Protein AF-A0AA43CX88-F1 (afdb_monomer)

Structure (mmCIF, N/CA/C/O backbone):
data_AF-A0AA43CX88-F1
#
_entry.id   AF-A0AA43CX88-F1
#
loop_
_atom_site.group_PDB
_atom_site.id
_atom_site.type_symbol
_atom_site.label_atom_id
_atom_site.label_alt_id
_atom_site.label_comp_id
_atom_site.label_asym_id
_atom_site.label_entity_id
_atom_site.label_seq_id
_atom_site.pdbx_PDB_ins_code
_atom_site.Cartn_x
_atom_site.Cartn_y
_atom_site.Cartn_z
_atom_site.occupancy
_atom_site.B_iso_or_equiv
_atom_site.auth_seq_id
_atom_site.auth_comp_id
_atom_site.auth_asym_id
_atom_site.auth_atom_id
_atom_site.pdbx_PDB_model_num
ATOM 1 N N . MET A 1 1 ? -35.035 7.401 55.778 1.00 50.69 1 MET A N 1
ATOM 2 C CA . MET A 1 1 ? -33.961 8.146 55.069 1.00 50.69 1 MET A CA 1
ATOM 3 C C . MET A 1 1 ? -32.693 7.326 54.768 1.00 50.69 1 MET A C 1
ATOM 5 O O . MET A 1 1 ? -31.851 7.832 54.039 1.00 50.69 1 MET A O 1
ATOM 9 N N . LYS A 1 2 ? -32.557 6.065 55.223 1.00 51.31 2 LYS A N 1
ATOM 10 C CA . LYS A 1 2 ? -31.382 5.202 54.951 1.00 51.31 2 LYS A CA 1
ATOM 11 C C . LYS A 1 2 ? -31.241 4.788 53.471 1.00 51.31 2 LYS A C 1
ATOM 13 O O . LYS A 1 2 ? -30.173 4.938 52.890 1.00 51.31 2 LYS A O 1
ATOM 18 N N . ASN A 1 3 ? -32.359 4.457 52.817 1.00 61.28 3 ASN A N 1
ATOM 19 C CA . ASN A 1 3 ? -32.383 4.016 51.412 1.00 61.28 3 ASN A CA 1
ATOM 20 C C . ASN A 1 3 ? -31.914 5.083 50.402 1.00 61.28 3 ASN A C 1
ATOM 22 O O . ASN A 1 3 ? -31.551 4.746 49.281 1.00 61.28 3 ASN A O 1
ATOM 26 N N . SER A 1 4 ? -31.923 6.375 50.762 1.00 77.12 4 SER A N 1
ATOM 27 C CA . SER A 1 4 ? -31.486 7.446 49.852 1.00 77.12 4 SER A CA 1
ATOM 28 C C . SER A 1 4 ? -29.967 7.518 49.719 1.00 77.12 4 SER A C 1
ATOM 30 O O . SER A 1 4 ? -29.486 7.905 48.659 1.00 77.12 4 SER A O 1
ATOM 32 N N . LEU A 1 5 ? -29.219 7.223 50.784 1.00 82.50 5 LEU A N 1
ATOM 33 C CA . LEU A 1 5 ? -27.757 7.301 50.772 1.00 82.50 5 LEU A CA 1
ATOM 34 C C . LEU A 1 5 ? -27.167 6.075 50.081 1.00 82.50 5 LEU A C 1
ATOM 36 O O . LEU A 1 5 ? -26.381 6.231 49.153 1.00 82.50 5 LEU A O 1
ATOM 40 N N .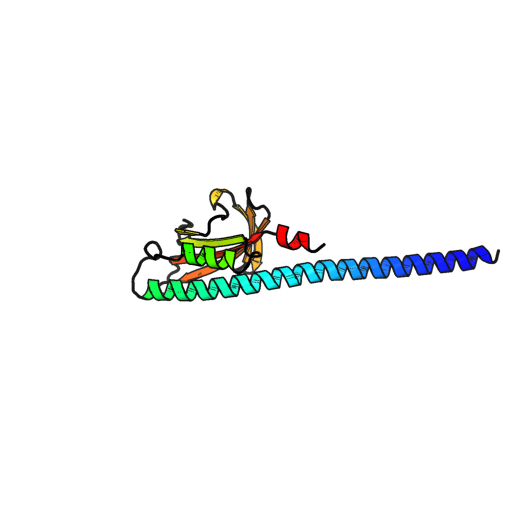 GLU A 1 6 ? -27.638 4.882 50.446 1.00 84.12 6 GLU A N 1
ATOM 41 C CA . GLU A 1 6 ? -27.240 3.620 49.809 1.00 84.12 6 GLU A CA 1
ATOM 42 C C . GLU A 1 6 ? -27.528 3.642 48.303 1.00 84.12 6 GLU A C 1
ATOM 44 O O . GLU A 1 6 ? -26.638 3.384 47.498 1.00 84.12 6 GLU A O 1
ATOM 49 N N . ARG A 1 7 ? -28.733 4.067 47.896 1.00 87.38 7 ARG A N 1
ATOM 50 C CA . ARG A 1 7 ? -29.087 4.190 46.474 1.00 87.38 7 ARG A CA 1
ATOM 51 C C . ARG A 1 7 ? -28.220 5.212 45.735 1.00 87.38 7 ARG A C 1
ATOM 53 O O . ARG A 1 7 ? -27.851 4.962 44.594 1.00 87.38 7 ARG A O 1
ATOM 60 N N . ARG A 1 8 ? -27.889 6.353 46.353 1.00 89.62 8 ARG A N 1
ATOM 61 C CA . ARG A 1 8 ? -27.007 7.359 45.734 1.00 89.62 8 ARG A CA 1
ATOM 62 C C . ARG A 1 8 ? -25.600 6.808 45.540 1.00 89.62 8 ARG A C 1
ATOM 64 O O . ARG A 1 8 ? -25.072 6.939 44.445 1.00 89.62 8 ARG A O 1
ATOM 71 N N . ILE A 1 9 ? -25.029 6.163 46.559 1.00 91.00 9 ILE A N 1
ATOM 72 C CA . ILE A 1 9 ? -23.696 5.552 46.475 1.00 91.00 9 ILE A CA 1
ATOM 73 C C . ILE A 1 9 ? -23.675 4.483 45.380 1.00 91.00 9 ILE A C 1
ATOM 75 O O . ILE A 1 9 ? -22.806 4.534 44.520 1.00 91.00 9 ILE A O 1
ATOM 79 N N . LEU A 1 10 ? -24.670 3.590 45.340 1.00 92.88 10 LEU A N 1
ATOM 80 C CA . LEU A 1 10 ? -24.775 2.565 44.296 1.00 92.88 10 LEU A CA 1
ATOM 81 C C . LEU A 1 10 ? -24.857 3.168 42.887 1.00 92.88 10 LEU A C 1
ATOM 83 O O . LEU A 1 10 ? -24.180 2.689 41.983 1.00 92.88 10 LEU A O 1
ATOM 87 N N . ILE A 1 11 ? -25.640 4.236 42.698 1.00 93.81 11 ILE A N 1
ATOM 88 C CA . ILE A 1 11 ? -25.732 4.937 41.408 1.00 93.81 11 ILE A CA 1
ATOM 89 C C .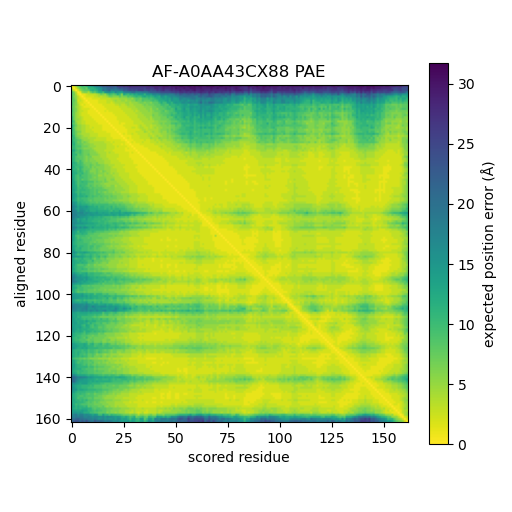 ILE A 1 11 ? -24.391 5.577 41.040 1.00 93.81 11 ILE A C 1
ATOM 91 O O . ILE A 1 11 ? -23.958 5.445 39.900 1.00 93.81 11 ILE A O 1
ATOM 95 N N . PHE A 1 12 ? -23.713 6.240 41.980 1.00 95.19 12 PHE A N 1
ATOM 96 C CA . PHE A 1 12 ? -22.403 6.836 41.717 1.00 95.19 12 PHE A CA 1
ATOM 97 C C . PHE A 1 12 ? -21.352 5.780 41.375 1.00 95.19 12 PHE A C 1
ATOM 99 O O . PHE A 1 12 ? -20.606 5.969 40.420 1.00 95.19 12 PHE A O 1
ATOM 106 N N . SER A 1 13 ? -21.325 4.655 42.092 1.00 95.38 13 SER A N 1
ATOM 107 C CA . SER A 1 13 ? -20.440 3.531 41.782 1.00 95.38 13 SER A CA 1
ATOM 108 C C . SER A 1 13 ? -20.740 2.938 40.407 1.00 95.38 13 SER A C 1
ATOM 110 O O . SER A 1 13 ? -19.812 2.709 39.639 1.00 95.38 13 SER A O 1
ATOM 112 N N . LEU A 1 14 ? -22.018 2.744 40.063 1.00 96.19 14 LEU A N 1
ATOM 113 C CA . LEU A 1 14 ? -22.427 2.250 38.748 1.00 96.19 14 LEU A CA 1
ATOM 114 C C . LEU A 1 14 ? -22.021 3.216 37.631 1.00 96.19 14 LEU A C 1
ATOM 116 O O . LEU A 1 14 ? -21.475 2.780 36.621 1.00 96.19 14 LEU A O 1
ATOM 120 N N . LEU A 1 15 ? -22.259 4.517 37.809 1.00 96.62 15 LEU A N 1
ATOM 121 C CA . LEU A 1 15 ? -21.883 5.543 36.836 1.00 96.62 15 LEU A CA 1
ATOM 122 C C . LEU A 1 15 ? -20.369 5.612 36.660 1.00 96.62 15 LEU A C 1
ATOM 124 O O . LEU A 1 15 ? -19.900 5.636 35.527 1.00 96.62 15 LEU A O 1
ATOM 128 N N . ALA A 1 16 ? -19.611 5.595 37.758 1.00 96.19 16 ALA A N 1
ATOM 129 C CA . ALA A 1 16 ? -18.156 5.593 37.708 1.00 96.19 16 ALA A CA 1
ATOM 130 C C . ALA A 1 16 ? -17.634 4.351 36.975 1.00 96.19 16 ALA A C 1
ATOM 132 O O . ALA A 1 16 ? -16.853 4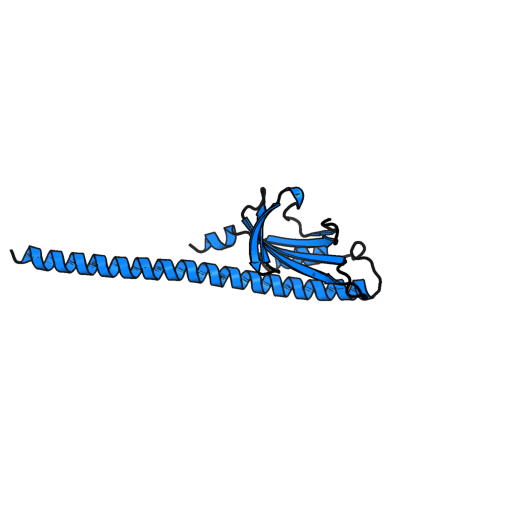.487 36.040 1.00 96.19 16 ALA A O 1
ATOM 133 N N . LEU A 1 17 ? -18.126 3.158 37.329 1.00 96.50 17 LEU A N 1
ATOM 134 C CA . LEU A 1 17 ? -17.725 1.907 36.686 1.00 96.50 17 LEU A CA 1
ATOM 135 C C . LEU A 1 17 ? -18.066 1.909 35.189 1.00 96.50 17 LEU A C 1
ATOM 137 O O . LEU A 1 17 ? -17.224 1.570 34.362 1.00 96.50 17 LEU A O 1
ATOM 141 N N . THR A 1 18 ? -19.280 2.338 34.838 1.00 96.50 18 THR A N 1
ATOM 142 C CA . THR A 1 18 ? -19.744 2.409 33.444 1.00 96.50 18 THR A CA 1
ATOM 143 C C . THR A 1 18 ? -18.903 3.394 32.642 1.00 96.50 18 THR A C 1
ATOM 145 O O . THR A 1 18 ? -18.478 3.070 31.537 1.00 96.50 18 THR A O 1
ATOM 148 N N . LEU A 1 19 ? -18.613 4.572 33.201 1.00 96.62 19 LEU A N 1
ATOM 149 C CA . LEU A 1 19 ? -17.773 5.575 32.556 1.00 96.62 19 LEU A CA 1
ATOM 150 C C . LEU A 1 19 ? -16.350 5.051 32.343 1.00 96.62 19 LEU A C 1
ATOM 152 O O . LEU A 1 19 ? -15.807 5.195 31.251 1.00 96.62 19 LEU A O 1
ATOM 156 N N . THR A 1 20 ? -15.758 4.401 33.348 1.00 96.06 20 THR A N 1
ATOM 157 C CA . THR A 1 20 ? -14.425 3.800 33.228 1.00 96.06 20 THR A CA 1
ATOM 158 C C . THR A 1 20 ? -14.387 2.729 32.141 1.00 96.06 20 THR A C 1
ATOM 160 O O . THR A 1 20 ? -13.470 2.735 31.321 1.00 96.06 20 THR A O 1
ATOM 163 N N . ILE A 1 21 ? -15.384 1.840 32.096 1.00 94.31 21 ILE A N 1
ATOM 164 C CA . ILE A 1 21 ? -15.481 0.806 31.058 1.00 94.31 21 ILE A CA 1
ATOM 165 C C . ILE A 1 21 ? -15.644 1.453 29.681 1.00 94.31 21 ILE A C 1
ATOM 167 O O . ILE A 1 21 ? -14.906 1.104 28.768 1.00 94.31 21 ILE A O 1
ATOM 171 N N . ALA A 1 22 ? -16.549 2.423 29.529 1.00 94.19 22 ALA A N 1
ATOM 172 C CA . ALA A 1 22 ? -16.799 3.087 28.251 1.00 94.19 22 ALA A CA 1
ATOM 173 C C . ALA A 1 22 ? -15.543 3.781 27.704 1.00 94.19 22 ALA A C 1
ATOM 175 O O . ALA A 1 22 ? -15.206 3.619 26.532 1.00 94.19 22 ALA A O 1
ATOM 176 N N . VAL A 1 23 ? -14.818 4.506 28.561 1.00 94.94 23 VAL A N 1
ATOM 177 C CA . VAL A 1 23 ? -13.572 5.183 28.184 1.00 94.94 23 VAL A CA 1
ATOM 178 C C . VAL A 1 23 ? -12.496 4.170 27.792 1.00 94.94 23 VAL A C 1
ATOM 180 O O . VAL A 1 23 ? -11.884 4.310 26.736 1.00 94.94 23 VAL A O 1
ATOM 183 N N . ASN A 1 24 ? -12.287 3.128 28.602 1.00 94.44 24 ASN A N 1
ATOM 184 C CA . ASN A 1 24 ? -11.279 2.104 28.325 1.00 94.44 24 ASN A CA 1
ATOM 185 C C . ASN A 1 24 ? -11.584 1.349 27.021 1.00 94.44 24 ASN A C 1
ATOM 187 O O . ASN A 1 24 ? -10.720 1.214 26.160 1.00 94.44 24 ASN A O 1
ATOM 191 N N . THR A 1 25 ? -12.834 0.929 26.825 1.00 92.31 25 THR A N 1
ATOM 192 C CA . THR A 1 25 ? -13.270 0.280 25.584 1.00 92.31 25 THR A CA 1
ATOM 193 C C . THR A 1 25 ? -13.072 1.195 24.378 1.00 92.31 25 THR A C 1
ATOM 195 O O . THR A 1 25 ? -12.526 0.745 23.376 1.00 92.31 25 THR A O 1
ATOM 198 N N . GLY A 1 26 ? -13.433 2.479 24.474 1.00 89.81 26 GLY A N 1
ATOM 199 C CA . GLY A 1 26 ? -13.219 3.442 23.390 1.00 89.81 26 GLY A CA 1
ATOM 200 C C . GLY A 1 26 ? -11.746 3.573 22.989 1.00 89.81 26 GLY A C 1
ATOM 201 O O . GLY A 1 26 ? -11.421 3.515 21.803 1.00 89.81 26 GLY A O 1
ATOM 202 N N . PHE A 1 27 ? -10.841 3.674 23.968 1.00 92.12 27 PHE A N 1
ATOM 203 C CA . PHE A 1 27 ? -9.399 3.688 23.703 1.00 92.12 27 PHE A CA 1
ATOM 204 C C . PHE A 1 27 ? -8.902 2.381 23.080 1.00 92.12 27 PHE A C 1
ATOM 206 O O . PHE A 1 27 ? -8.116 2.420 22.132 1.00 92.12 27 PHE A O 1
ATOM 213 N N . ASN A 1 28 ? -9.371 1.233 23.572 1.00 89.94 28 ASN A N 1
ATOM 214 C CA . ASN A 1 28 ? -8.961 -0.071 23.055 1.00 89.94 28 ASN A CA 1
ATOM 215 C C . ASN A 1 28 ? -9.406 -0.278 21.607 1.00 89.94 28 ASN A C 1
ATOM 217 O O . ASN A 1 28 ? -8.610 -0.754 20.805 1.00 89.94 28 ASN A O 1
ATOM 221 N N . VAL A 1 29 ? -10.630 0.123 21.258 1.00 90.06 29 VAL A N 1
ATOM 222 C CA . VAL A 1 29 ? -11.153 0.017 19.888 1.00 90.06 29 VAL A CA 1
ATOM 223 C C . VAL A 1 29 ? -10.319 0.851 18.917 1.00 90.06 29 VAL A C 1
ATOM 225 O O . VAL A 1 29 ? -9.872 0.341 17.891 1.00 90.06 29 VAL A O 1
ATOM 228 N N . GLU A 1 30 ? -10.046 2.117 19.242 1.00 89.62 30 GLU A N 1
ATOM 229 C CA . GLU A 1 30 ? -9.252 2.979 18.360 1.00 89.62 30 GLU A CA 1
ATOM 230 C C . GLU A 1 30 ? -7.792 2.512 18.260 1.00 89.62 30 GLU A C 1
ATOM 232 O O . GLU A 1 30 ? -7.213 2.526 17.172 1.00 89.62 30 GLU A O 1
ATOM 237 N N . SER A 1 31 ? -7.201 2.054 19.369 1.00 90.44 31 SER A N 1
ATOM 238 C CA . SER A 1 31 ? -5.854 1.472 19.378 1.00 90.44 31 SER A CA 1
ATOM 239 C C . SER A 1 31 ? -5.784 0.221 18.499 1.00 90.44 31 SER A C 1
ATOM 241 O O . SER A 1 31 ? -4.932 0.128 17.617 1.00 90.44 31 SER A O 1
ATOM 243 N N . PHE A 1 32 ? -6.739 -0.698 18.662 1.00 91.31 32 PHE A N 1
ATOM 244 C CA . PHE A 1 32 ? -6.827 -1.922 17.873 1.00 91.31 32 PHE A CA 1
ATOM 245 C C . PHE A 1 32 ? -6.986 -1.625 16.382 1.00 91.31 32 PHE A C 1
ATOM 247 O O . PHE A 1 32 ? -6.254 -2.182 15.565 1.00 91.31 32 PHE A O 1
ATOM 254 N N . ARG A 1 33 ? -7.875 -0.691 16.018 1.00 91.62 33 ARG A N 1
ATOM 255 C CA . ARG A 1 33 ? -8.085 -0.288 14.623 1.00 91.62 33 ARG A CA 1
ATOM 256 C C . ARG A 1 33 ? -6.802 0.246 13.982 1.00 91.62 33 ARG A C 1
ATOM 258 O O . ARG A 1 33 ? -6.496 -0.102 12.842 1.00 91.62 33 ARG A O 1
ATOM 265 N N . ARG A 1 34 ? -6.026 1.054 14.714 1.00 92.19 34 ARG A N 1
ATOM 266 C CA . ARG A 1 34 ? -4.720 1.556 14.251 1.00 92.19 34 ARG A CA 1
ATOM 267 C C . ARG A 1 34 ? -3.705 0.433 14.091 1.00 92.19 34 ARG A C 1
ATOM 269 O O . ARG A 1 34 ? -3.132 0.309 13.016 1.00 92.19 34 ARG A O 1
ATOM 276 N N . SER A 1 35 ? -3.525 -0.405 15.110 1.00 93.94 35 SER A N 1
ATOM 277 C CA . SER A 1 35 ? -2.581 -1.527 15.048 1.00 93.94 35 SER A CA 1
ATOM 278 C C . SER A 1 35 ? -2.915 -2.503 13.921 1.00 93.94 35 SER A C 1
ATOM 280 O O . SER A 1 35 ? -2.016 -3.000 13.249 1.00 93.94 35 SER A O 1
ATOM 282 N N . TYR A 1 36 ? -4.201 -2.746 13.673 1.00 94.75 36 TYR A N 1
ATOM 283 C CA . TYR A 1 36 ? -4.648 -3.598 12.580 1.00 94.75 3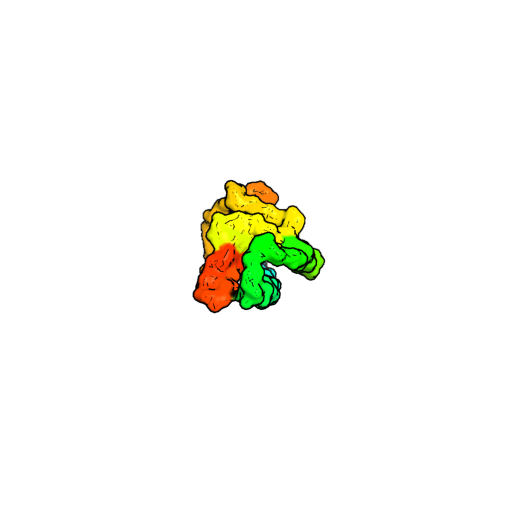6 TYR A CA 1
ATOM 284 C C . TYR A 1 36 ? -4.343 -2.985 11.208 1.00 94.75 36 TYR A C 1
ATOM 286 O O . TYR A 1 36 ? -3.747 -3.651 10.361 1.00 94.75 36 TYR A O 1
ATOM 294 N N . ARG A 1 37 ? -4.669 -1.698 11.007 1.00 95.50 37 ARG A N 1
ATOM 295 C CA . ARG A 1 37 ? -4.299 -0.944 9.797 1.00 95.50 37 ARG A CA 1
ATOM 296 C C . ARG A 1 37 ? -2.794 -1.003 9.545 1.00 95.50 37 ARG A C 1
ATOM 298 O O . ARG A 1 37 ? -2.374 -1.293 8.429 1.00 95.50 37 ARG A O 1
ATOM 305 N N . ASP A 1 38 ? -1.994 -0.741 10.572 1.00 95.50 38 ASP A N 1
ATOM 306 C CA . ASP A 1 38 ? -0.535 -0.735 10.465 1.00 95.50 38 ASP A CA 1
ATOM 307 C C . ASP A 1 38 ? -0.001 -2.143 10.138 1.00 95.50 38 ASP A C 1
ATOM 309 O O . ASP A 1 38 ? 0.931 -2.288 9.350 1.00 95.50 38 ASP A O 1
ATOM 313 N N . GLY A 1 39 ? -0.657 -3.194 10.643 1.00 95.81 39 GLY A N 1
ATOM 314 C CA . GLY A 1 39 ? -0.388 -4.580 10.266 1.00 95.81 39 GLY A CA 1
ATOM 315 C C . GLY A 1 39 ? -0.654 -4.878 8.786 1.00 95.81 39 GLY A C 1
ATOM 316 O O . GLY A 1 39 ? 0.163 -5.547 8.152 1.00 95.81 39 GLY A O 1
ATOM 317 N N . ILE A 1 40 ? -1.756 -4.375 8.213 1.00 96.44 40 ILE A N 1
ATOM 318 C CA . ILE A 1 40 ? -2.023 -4.502 6.767 1.00 96.44 40 ILE A CA 1
ATOM 319 C C . ILE A 1 40 ? -0.979 -3.719 5.966 1.00 96.44 40 ILE A C 1
ATOM 321 O O . ILE A 1 40 ? -0.405 -4.256 5.021 1.00 96.44 40 ILE A O 1
ATOM 325 N N . LEU A 1 41 ? -0.677 -2.482 6.370 1.00 96.69 41 LEU A N 1
ATOM 326 C CA . LEU A 1 41 ? 0.324 -1.641 5.707 1.00 96.69 41 LEU A CA 1
ATOM 327 C C . LEU A 1 41 ? 1.711 -2.290 5.696 1.00 96.69 41 LEU A C 1
ATOM 329 O O . LEU A 1 41 ? 2.403 -2.229 4.684 1.00 96.69 41 LEU A O 1
ATOM 333 N N . HIS A 1 42 ? 2.106 -2.972 6.772 1.00 96.38 42 HIS A N 1
ATOM 334 C CA . HIS A 1 42 ? 3.366 -3.714 6.794 1.00 96.38 42 HIS A CA 1
ATOM 335 C C . HIS A 1 42 ? 3.401 -4.874 5.796 1.00 96.38 42 HIS A C 1
ATOM 337 O O . HIS A 1 42 ? 4.430 -5.113 5.155 1.00 96.38 42 HIS A O 1
ATOM 343 N N . ARG A 1 43 ? 2.288 -5.592 5.628 1.00 95.75 43 ARG A N 1
ATOM 344 C CA . ARG A 1 43 ? 2.200 -6.646 4.608 1.00 95.75 43 ARG A CA 1
ATOM 345 C C . ARG A 1 43 ? 2.187 -6.064 3.200 1.00 95.75 43 ARG A C 1
ATOM 347 O O . ARG A 1 43 ? 2.938 -6.553 2.362 1.00 95.75 43 ARG A O 1
ATOM 354 N N . ALA A 1 44 ? 1.453 -4.973 2.966 1.00 96.50 44 ALA A N 1
ATOM 355 C CA . ALA A 1 44 ? 1.494 -4.237 1.702 1.00 96.50 44 ALA A CA 1
ATOM 356 C C . ALA A 1 44 ? 2.928 -3.800 1.357 1.00 96.50 44 ALA A C 1
ATOM 358 O O . ALA A 1 44 ? 3.390 -4.041 0.245 1.00 96.50 44 ALA A O 1
ATOM 359 N N . HIS A 1 45 ? 3.672 -3.265 2.329 1.00 96.31 45 HIS A N 1
ATOM 360 C CA . HIS A 1 45 ? 5.087 -2.924 2.172 1.00 96.31 45 HIS A CA 1
ATOM 361 C C . HIS A 1 45 ? 5.961 -4.137 1.815 1.00 96.31 45 HIS A C 1
ATOM 363 O O . HIS A 1 45 ? 6.812 -4.058 0.927 1.00 96.31 45 HIS A O 1
ATOM 369 N N . THR A 1 46 ? 5.738 -5.278 2.472 1.00 96.19 46 THR A N 1
ATOM 370 C CA . THR A 1 46 ? 6.478 -6.523 2.211 1.00 96.19 46 THR A CA 1
ATOM 371 C C . THR A 1 46 ? 6.224 -7.025 0.788 1.00 96.19 46 THR A C 1
ATOM 373 O O . THR A 1 46 ? 7.171 -7.339 0.065 1.00 96.19 46 THR A O 1
ATOM 376 N N . PHE A 1 47 ? 4.962 -7.040 0.347 1.00 96.50 47 PHE A N 1
ATOM 377 C CA . PHE A 1 47 ? 4.603 -7.409 -1.022 1.0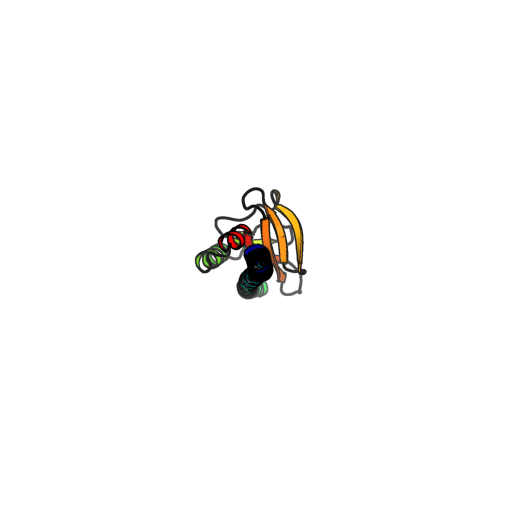0 96.50 47 PHE A CA 1
ATOM 378 C C . PHE A 1 47 ? 5.159 -6.420 -2.048 1.00 96.50 47 PHE A C 1
ATOM 380 O O . PHE A 1 47 ? 5.716 -6.849 -3.057 1.00 96.50 47 PHE A O 1
ATOM 387 N N . ALA A 1 48 ? 5.076 -5.116 -1.774 1.00 96.12 48 ALA A N 1
ATOM 388 C CA . ALA A 1 48 ? 5.579 -4.078 -2.665 1.00 96.12 48 ALA A CA 1
ATOM 389 C C . ALA A 1 48 ? 7.097 -4.178 -2.831 1.00 96.12 48 ALA A C 1
ATOM 391 O O . ALA A 1 48 ? 7.587 -4.118 -3.952 1.00 96.12 48 ALA A O 1
ATOM 392 N N . THR A 1 49 ? 7.834 -4.410 -1.743 1.00 96.25 49 THR A N 1
ATOM 393 C CA . THR A 1 49 ? 9.294 -4.584 -1.769 1.00 96.25 49 THR A CA 1
ATOM 394 C C . THR A 1 49 ? 9.693 -5.837 -2.544 1.00 96.25 49 THR A C 1
ATOM 396 O O . THR A 1 49 ? 10.598 -5.794 -3.379 1.00 96.25 49 THR A O 1
ATOM 399 N N . ALA A 1 50 ? 8.993 -6.951 -2.316 1.00 95.69 50 ALA A N 1
ATOM 400 C CA . ALA A 1 50 ? 9.246 -8.191 -3.039 1.00 95.69 50 ALA A CA 1
ATOM 401 C C . ALA A 1 50 ? 8.963 -8.040 -4.541 1.00 95.69 50 ALA A C 1
ATOM 403 O O . ALA A 1 50 ? 9.760 -8.496 -5.363 1.00 95.69 50 ALA A O 1
ATOM 404 N N . LEU A 1 51 ? 7.844 -7.408 -4.907 1.00 96.31 51 LEU A N 1
ATOM 405 C CA . LEU A 1 51 ? 7.474 -7.163 -6.300 1.00 96.31 51 LEU A CA 1
ATOM 406 C C . LEU A 1 51 ? 8.445 -6.185 -6.966 1.00 96.31 51 LEU A C 1
ATOM 408 O O . LEU A 1 51 ? 8.945 -6.475 -8.047 1.00 96.31 51 LEU A O 1
ATOM 412 N N . LYS A 1 52 ? 8.792 -5.088 -6.286 1.00 96.25 52 LYS A N 1
ATOM 413 C CA . LYS A 1 52 ? 9.822 -4.138 -6.715 1.00 96.25 52 LYS A CA 1
ATOM 414 C C . LYS A 1 52 ? 11.127 -4.848 -7.062 1.00 96.25 52 LYS A C 1
ATOM 416 O O . LYS A 1 52 ? 11.615 -4.681 -8.169 1.00 96.25 52 LYS A O 1
ATOM 421 N N . SER A 1 53 ? 11.649 -5.686 -6.166 1.00 95.56 53 SER A N 1
ATOM 422 C CA . SER A 1 53 ? 12.909 -6.398 -6.410 1.00 95.56 53 SER A CA 1
ATOM 423 C C . SER A 1 53 ? 12.843 -7.322 -7.632 1.00 95.56 53 SER A C 1
ATOM 425 O O . SER A 1 53 ? 13.832 -7.431 -8.352 1.00 95.56 53 SER A O 1
ATOM 427 N N . GLN A 1 54 ? 11.704 -7.980 -7.872 1.00 94.25 54 GLN A N 1
ATOM 428 C CA . GLN A 1 54 ? 11.505 -8.827 -9.055 1.00 94.25 54 GLN A CA 1
ATOM 429 C C . GLN A 1 54 ? 11.468 -7.995 -10.341 1.00 94.25 54 GLN A C 1
ATOM 431 O O . GLN A 1 54 ? 12.116 -8.346 -11.320 1.00 94.25 54 GLN A O 1
ATOM 436 N N . VAL A 1 55 ? 10.736 -6.881 -10.325 1.00 95.94 55 VAL A N 1
ATOM 437 C CA . VAL A 1 55 ? 10.580 -5.989 -11.479 1.00 95.94 55 VAL A CA 1
ATOM 438 C C . VAL A 1 55 ? 11.898 -5.297 -11.817 1.00 95.94 55 VAL A C 1
ATOM 440 O O . VAL A 1 55 ? 12.332 -5.328 -12.964 1.00 95.94 55 VAL A O 1
ATOM 443 N N . GLU A 1 56 ? 12.585 -4.739 -10.822 1.00 95.75 56 GLU A N 1
ATOM 444 C CA . GLU A 1 56 ? 13.882 -4.087 -11.017 1.00 95.75 56 GLU A CA 1
ATOM 445 C C . GLU A 1 56 ? 14.932 -5.070 -11.545 1.00 95.75 56 GLU A C 1
ATOM 447 O O . GLU A 1 56 ? 15.701 -4.706 -12.427 1.00 95.75 56 GLU A O 1
ATOM 452 N N . ALA A 1 57 ? 14.922 -6.336 -11.111 1.00 93.94 57 ALA A N 1
ATOM 453 C CA . ALA A 1 57 ? 15.824 -7.351 -11.659 1.00 93.94 57 ALA A CA 1
ATOM 454 C C . ALA A 1 57 ? 15.658 -7.546 -13.177 1.00 93.94 57 ALA A C 1
ATOM 456 O O . ALA A 1 57 ? 16.648 -7.783 -13.864 1.00 93.94 57 ALA A O 1
ATOM 457 N N . VAL A 1 58 ? 14.436 -7.419 -13.704 1.00 93.62 58 VAL A N 1
ATOM 458 C CA . VAL A 1 58 ? 14.161 -7.507 -15.147 1.00 93.62 58 VAL A CA 1
ATOM 459 C C . VAL A 1 58 ? 14.550 -6.211 -15.863 1.00 93.62 58 VAL A C 1
ATOM 461 O O . VAL A 1 58 ? 15.193 -6.260 -16.910 1.00 93.62 58 VAL A O 1
ATOM 464 N N . ILE A 1 59 ? 14.247 -5.050 -15.277 1.00 93.62 59 ILE A N 1
ATOM 465 C CA . ILE A 1 59 ? 14.611 -3.736 -15.839 1.00 93.62 59 ILE A CA 1
ATOM 466 C C . ILE A 1 59 ? 16.132 -3.575 -15.938 1.00 93.62 59 ILE A C 1
ATOM 468 O O . ILE A 1 59 ? 16.642 -3.013 -16.907 1.00 93.62 59 ILE A O 1
ATOM 472 N N . LEU A 1 60 ? 16.880 -4.116 -14.972 1.00 91.69 60 LEU A N 1
ATOM 473 C CA . LEU A 1 60 ? 18.345 -4.124 -14.980 1.00 91.69 60 LEU A CA 1
ATOM 474 C C . LEU A 1 60 ? 18.938 -4.894 -16.172 1.00 91.69 60 LEU A C 1
ATOM 476 O O . LEU A 1 60 ? 20.083 -4.642 -16.543 1.00 91.69 60 LEU A O 1
ATOM 480 N N . LEU A 1 61 ? 18.174 -5.794 -16.801 1.00 90.56 61 LEU A N 1
ATOM 481 C CA . LEU A 1 61 ? 18.569 -6.480 -18.038 1.00 90.56 61 LEU A CA 1
ATOM 482 C C . LEU A 1 61 ? 18.334 -5.623 -19.294 1.00 90.56 61 LEU A C 1
ATOM 484 O O . LEU A 1 61 ? 18.638 -6.065 -20.401 1.00 90.56 61 LEU A O 1
ATOM 488 N N . G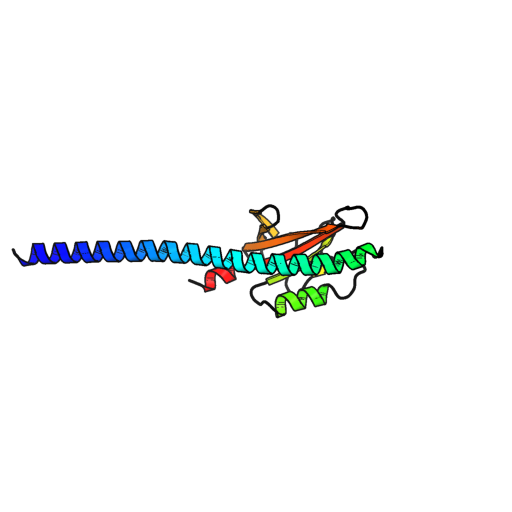LY A 1 62 ? 17.814 -4.405 -19.132 1.00 88.38 62 GLY A N 1
ATOM 489 C CA . GLY A 1 62 ? 17.530 -3.465 -20.212 1.00 88.38 62 GLY A CA 1
ATOM 490 C C . GLY A 1 62 ? 16.132 -3.595 -20.813 1.00 88.38 62 GLY A C 1
ATOM 491 O O . GLY A 1 62 ? 15.867 -2.945 -21.822 1.00 88.38 62 GLY A O 1
ATOM 492 N N . LEU A 1 63 ? 15.244 -4.404 -20.221 1.00 91.00 63 LEU A N 1
ATOM 493 C CA . LEU A 1 63 ? 13.844 -4.455 -20.643 1.00 91.00 63 LEU A CA 1
ATOM 494 C C . LEU A 1 63 ? 13.094 -3.215 -20.137 1.00 91.00 63 LEU A C 1
ATOM 496 O O . LEU A 1 63 ? 13.249 -2.838 -18.969 1.00 91.00 63 LEU A O 1
ATOM 500 N N . PRO A 1 64 ? 12.270 -2.575 -20.980 1.00 91.62 64 PRO A N 1
ATOM 501 C CA . PRO A 1 64 ? 11.443 -1.467 -20.541 1.00 91.62 64 PRO A CA 1
ATOM 502 C C . PRO A 1 64 ? 10.311 -1.978 -19.640 1.00 91.62 64 PRO A C 1
ATOM 504 O O . PRO A 1 64 ? 9.878 -3.127 -19.732 1.00 91.62 64 PRO A O 1
ATOM 507 N N . LEU A 1 65 ? 9.852 -1.115 -18.728 1.00 93.75 65 LEU A N 1
ATOM 508 C CA . LEU A 1 65 ? 8.890 -1.493 -17.690 1.00 93.75 65 LEU A CA 1
ATOM 509 C C . LEU A 1 65 ? 7.582 -2.044 -18.272 1.00 93.75 65 LEU A C 1
ATOM 511 O O . LEU A 1 65 ? 6.992 -2.899 -17.637 1.00 93.75 65 LEU A O 1
ATOM 515 N N . ASP A 1 66 ? 7.138 -1.559 -19.431 1.00 94.44 66 ASP A N 1
ATOM 516 C CA . ASP A 1 66 ? 5.884 -1.917 -20.108 1.00 94.44 66 ASP A CA 1
ATOM 517 C C . ASP A 1 66 ? 5.949 -3.205 -20.947 1.00 94.44 66 ASP A C 1
ATOM 519 O O . ASP A 1 66 ? 4.915 -3.669 -21.426 1.00 94.44 66 ASP A O 1
ATOM 523 N N . GLU A 1 67 ? 7.127 -3.819 -21.084 1.00 92.75 67 GLU A N 1
ATOM 524 C CA . GLU A 1 67 ? 7.324 -5.085 -21.809 1.00 92.75 67 GLU A CA 1
ATOM 525 C C . GLU A 1 67 ? 7.539 -6.289 -20.873 1.00 92.75 67 GLU A C 1
ATOM 527 O O . GLU A 1 67 ? 7.925 -7.370 -21.316 1.00 92.75 67 GLU A O 1
ATOM 532 N N . ILE A 1 68 ? 7.313 -6.132 -19.566 1.00 93.44 68 ILE A N 1
ATOM 533 C CA . ILE A 1 68 ? 7.489 -7.221 -18.600 1.00 93.44 68 ILE A CA 1
ATOM 534 C C . ILE A 1 68 ? 6.201 -8.041 -18.477 1.00 93.44 68 ILE A C 1
ATOM 536 O O . ILE A 1 68 ? 5.207 -7.602 -17.899 1.00 93.44 68 ILE A O 1
ATOM 540 N N . ASP A 1 69 ? 6.238 -9.275 -18.966 1.00 92.12 69 ASP A N 1
ATOM 541 C CA . ASP A 1 69 ? 5.124 -10.214 -18.836 1.00 92.12 69 ASP A CA 1
ATOM 542 C C . ASP A 1 69 ? 4.989 -10.776 -17.406 1.00 92.12 69 ASP A C 1
ATOM 544 O O . ASP A 1 69 ? 5.960 -10.887 -16.652 1.00 92.12 69 ASP A O 1
ATOM 548 N N . GLY A 1 70 ? 3.774 -11.182 -17.022 1.00 93.31 70 GLY A N 1
ATOM 549 C CA . GLY A 1 70 ? 3.518 -11.908 -15.769 1.00 93.31 70 GLY A CA 1
ATOM 550 C C . GLY A 1 70 ? 3.280 -11.040 -14.523 1.00 93.31 70 GLY A C 1
ATOM 551 O O . GLY A 1 70 ? 2.958 -11.566 -13.454 1.00 93.31 70 GLY A O 1
ATOM 552 N N . ILE A 1 71 ? 3.448 -9.714 -14.610 1.00 95.69 71 ILE A N 1
ATOM 553 C CA . ILE A 1 71 ? 3.286 -8.816 -13.452 1.00 95.69 71 ILE A CA 1
ATOM 554 C C . ILE A 1 71 ? 1.818 -8.713 -13.019 1.00 95.69 71 ILE A C 1
ATOM 556 O O . ILE A 1 71 ? 1.535 -8.699 -11.819 1.00 95.69 71 ILE A O 1
ATOM 560 N N . SER A 1 72 ? 0.876 -8.648 -13.962 1.00 96.69 72 SER A N 1
ATOM 561 C CA . SER A 1 72 ? -0.555 -8.549 -13.642 1.00 96.69 72 SER A CA 1
ATOM 562 C C . SER A 1 72 ? -1.051 -9.796 -12.906 1.00 96.69 72 SER A C 1
ATOM 564 O O . SER A 1 72 ? -1.762 -9.688 -11.907 1.00 96.69 72 SER A O 1
ATOM 566 N N . GLU A 1 73 ? -0.602 -10.977 -13.327 1.00 96.44 73 GLU A N 1
ATOM 567 C CA . GLU A 1 73 ? -0.834 -12.254 -12.654 1.00 96.44 73 GLU A CA 1
ATOM 568 C C . GLU A 1 73 ? -0.242 -12.231 -11.247 1.00 96.44 73 GLU A C 1
ATOM 570 O O . GLU A 1 73 ? -0.909 -12.603 -10.283 1.00 96.44 73 GLU A O 1
ATOM 575 N N . ARG A 1 74 ? 0.975 -11.693 -11.094 1.00 95.88 74 ARG A N 1
ATOM 576 C CA . ARG A 1 74 ? 1.605 -11.548 -9.781 1.00 95.88 74 ARG A CA 1
ATOM 577 C C . ARG A 1 74 ? 0.828 -10.609 -8.857 1.00 95.88 74 ARG A C 1
ATOM 579 O O . ARG A 1 74 ? 0.705 -10.894 -7.666 1.00 95.88 74 ARG A O 1
ATOM 586 N N . CYS A 1 75 ? 0.288 -9.514 -9.385 1.00 96.88 75 CYS A N 1
ATOM 587 C CA . CYS A 1 75 ? -0.597 -8.626 -8.636 1.00 96.88 75 CYS A CA 1
ATOM 588 C C . CYS A 1 75 ? -1.906 -9.319 -8.242 1.00 96.88 75 CYS A C 1
ATOM 590 O O . CYS A 1 75 ? -2.371 -9.147 -7.114 1.00 96.88 75 CYS A O 1
ATOM 592 N N . GLN A 1 76 ? -2.476 -10.135 -9.129 1.00 97.25 76 GLN A N 1
ATOM 593 C CA . GLN A 1 76 ? -3.658 -10.932 -8.814 1.00 97.25 76 GLN A CA 1
ATOM 594 C C . GLN A 1 76 ? -3.369 -11.959 -7.711 1.00 97.25 76 GLN A C 1
ATOM 596 O O . GLN A 1 76 ? -4.168 -12.096 -6.787 1.00 97.25 76 GLN A O 1
ATOM 601 N N . ASP A 1 77 ? -2.213 -12.622 -7.747 1.00 96.62 77 ASP A N 1
ATOM 602 C CA . ASP A 1 77 ? -1.787 -13.551 -6.699 1.00 96.62 77 ASP A CA 1
ATOM 603 C C . ASP A 1 77 ? -1.639 -12.863 -5.342 1.00 96.62 77 ASP A C 1
ATOM 605 O O . ASP A 1 77 ? -1.991 -13.446 -4.320 1.00 96.62 77 ASP A O 1
ATOM 609 N N . ILE A 1 78 ? -1.122 -11.631 -5.296 1.00 96.06 78 ILE A N 1
ATOM 610 C CA . ILE A 1 78 ? -1.006 -10.871 -4.042 1.00 96.06 78 ILE A CA 1
ATOM 611 C C . ILE A 1 78 ? -2.390 -10.661 -3.416 1.00 96.06 78 ILE A C 1
ATOM 613 O O . ILE A 1 78 ? -2.574 -10.953 -2.236 1.00 96.06 78 ILE A O 1
ATOM 617 N N . VAL A 1 79 ? -3.363 -10.220 -4.215 1.00 96.06 79 VAL A N 1
ATOM 618 C CA . VAL A 1 79 ? -4.743 -9.985 -3.758 1.00 96.06 79 VAL A CA 1
ATOM 619 C C . VAL A 1 79 ? -5.439 -11.296 -3.371 1.00 96.06 79 VAL A C 1
ATOM 621 O O . VAL A 1 79 ? -6.136 -11.358 -2.362 1.00 96.06 79 VAL A O 1
ATOM 624 N N . ASN A 1 80 ? -5.205 -12.377 -4.117 1.00 95.62 80 ASN A N 1
ATOM 625 C CA . ASN A 1 80 ? -5.764 -13.695 -3.803 1.00 95.62 80 ASN A CA 1
ATOM 626 C C . ASN A 1 80 ? -5.168 -14.301 -2.520 1.00 95.62 80 ASN A C 1
ATOM 628 O O . ASN A 1 80 ? -5.855 -15.024 -1.804 1.00 95.62 80 ASN A O 1
ATOM 632 N N . ASN A 1 81 ? -3.891 -14.037 -2.230 1.00 94.00 81 ASN A N 1
ATOM 633 C CA . ASN A 1 81 ? -3.213 -14.576 -1.048 1.00 94.00 81 ASN A CA 1
ATOM 634 C C . ASN A 1 81 ? -3.534 -13.793 0.233 1.00 94.00 81 ASN A C 1
ATOM 636 O O . ASN A 1 81 ? -3.496 -14.367 1.321 1.00 94.00 81 ASN A O 1
ATOM 640 N N . ASP A 1 82 ? -3.843 -12.500 0.125 1.00 94.00 82 ASP A N 1
ATOM 641 C CA . ASP A 1 82 ? -4.266 -11.669 1.250 1.00 94.00 82 ASP A CA 1
ATOM 642 C C . ASP A 1 82 ? -5.511 -10.861 0.876 1.00 94.00 82 ASP A C 1
ATOM 644 O O . ASP A 1 82 ? -5.418 -9.768 0.324 1.00 94.00 82 ASP A O 1
ATOM 648 N N . HIS A 1 83 ? -6.686 -11.376 1.250 1.00 91.38 83 HIS A N 1
ATOM 649 C CA . HIS A 1 83 ? -7.978 -10.739 0.970 1.00 91.38 83 HIS A CA 1
ATOM 650 C C . HIS A 1 83 ? -8.156 -9.370 1.655 1.00 91.38 83 HIS A C 1
ATOM 652 O O . HIS A 1 83 ? -9.143 -8.681 1.399 1.00 91.38 83 HIS A O 1
ATOM 658 N N . GLN A 1 84 ? -7.253 -8.978 2.563 1.00 94.12 84 GLN A N 1
ATOM 659 C CA . GLN A 1 84 ? -7.259 -7.633 3.141 1.00 94.12 84 GLN A CA 1
ATOM 660 C C . GLN A 1 84 ? -6.591 -6.615 2.215 1.00 94.12 84 GLN A C 1
ATOM 662 O O . GLN A 1 84 ? -6.794 -5.421 2.394 1.00 94.12 84 GLN A O 1
ATOM 667 N N . ILE A 1 85 ? -5.811 -7.057 1.229 1.00 96.31 85 ILE A N 1
ATOM 668 C CA . ILE A 1 85 ? -5.303 -6.211 0.153 1.00 96.31 85 ILE A CA 1
ATOM 669 C C . ILE A 1 85 ? -6.382 -6.127 -0.923 1.00 96.31 85 ILE A C 1
ATOM 671 O O . ILE A 1 85 ? -6.840 -7.141 -1.436 1.00 96.31 85 ILE A O 1
ATOM 675 N N . SER A 1 86 ? -6.799 -4.911 -1.269 1.00 95.69 86 SER A N 1
ATOM 676 C CA . SER A 1 86 ? -7.862 -4.708 -2.258 1.00 95.69 86 SER A CA 1
ATOM 677 C C . SER A 1 86 ? -7.321 -4.625 -3.681 1.00 95.69 86 SER A C 1
ATOM 679 O O . SER A 1 86 ? -8.006 -5.033 -4.612 1.00 95.69 86 SER A O 1
ATOM 681 N N . TYR A 1 87 ? -6.112 -4.089 -3.864 1.00 96.44 87 TYR A N 1
ATOM 682 C CA . TYR A 1 87 ? -5.504 -3.980 -5.185 1.00 96.44 87 TYR A CA 1
ATOM 683 C C . TYR A 1 87 ? -3.977 -3.979 -5.142 1.00 96.44 87 TYR A C 1
ATOM 685 O O . TYR A 1 87 ? -3.346 -3.615 -4.146 1.00 96.44 87 TYR A O 1
ATOM 693 N N . CYS A 1 88 ? -3.402 -4.351 -6.279 1.00 97.50 88 CYS A N 1
ATOM 694 C CA . CYS A 1 88 ? -1.993 -4.240 -6.614 1.00 97.50 88 CYS A CA 1
ATOM 695 C C . CYS A 1 88 ? -1.905 -3.728 -8.044 1.00 97.50 88 CYS A C 1
ATOM 697 O O . CYS A 1 88 ? -2.565 -4.262 -8.937 1.00 97.50 88 CYS A O 1
ATOM 699 N N . LEU A 1 89 ? -1.093 -2.701 -8.265 1.00 96.81 89 LEU A N 1
ATOM 700 C CA . LEU A 1 89 ? -0.835 -2.175 -9.592 1.00 96.81 89 LEU A CA 1
ATOM 701 C C . LEU A 1 89 ? 0.579 -1.614 -9.706 1.00 96.81 89 LEU A C 1
ATOM 703 O O . LEU A 1 89 ? 1.228 -1.285 -8.713 1.00 96.81 89 LEU A O 1
ATOM 707 N N . ILE A 1 90 ? 1.049 -1.487 -10.937 1.00 97.00 90 ILE A N 1
ATOM 708 C CA . ILE A 1 90 ? 2.280 -0.789 -11.276 1.00 97.00 90 ILE A CA 1
ATOM 709 C C . ILE A 1 90 ? 1.938 0.282 -12.296 1.00 97.00 90 ILE A C 1
ATOM 711 O O . ILE A 1 90 ? 1.295 0.011 -13.311 1.00 97.00 90 ILE A O 1
ATOM 715 N N . GLU A 1 91 ? 2.395 1.497 -12.027 1.00 95.25 91 GLU A N 1
ATOM 716 C CA . GLU A 1 91 ? 2.255 2.624 -12.939 1.00 95.25 91 GLU A CA 1
ATOM 717 C C . GLU A 1 91 ? 3.625 3.116 -13.407 1.00 95.25 91 GLU A C 1
ATOM 719 O O . GLU A 1 91 ? 4.614 3.094 -12.667 1.00 95.25 91 GLU A O 1
ATOM 724 N N . ALA A 1 92 ? 3.674 3.584 -14.648 1.00 94.62 92 ALA A N 1
ATOM 725 C CA . ALA A 1 92 ? 4.818 4.286 -15.194 1.00 94.62 92 ALA A CA 1
ATOM 726 C C . ALA A 1 92 ? 5.032 5.627 -14.474 1.00 94.62 92 ALA A C 1
ATOM 728 O O . ALA A 1 92 ? 4.137 6.181 -13.833 1.00 94.62 92 ALA A O 1
ATOM 729 N N . SER A 1 93 ? 6.212 6.217 -14.652 1.00 91.75 93 SER A N 1
ATOM 730 C CA . SER A 1 93 ? 6.514 7.578 -14.180 1.00 91.75 93 SER A CA 1
ATOM 731 C C . SER A 1 93 ? 5.542 8.646 -14.714 1.00 91.75 93 SER A C 1
ATOM 733 O O . SER A 1 93 ? 5.354 9.675 -14.068 1.00 91.75 93 SER A O 1
ATOM 735 N N . SER A 1 94 ? 4.874 8.381 -15.842 1.00 89.75 94 SER A N 1
ATOM 736 C CA . SER A 1 94 ? 3.802 9.208 -16.412 1.00 89.75 94 SER A CA 1
ATOM 737 C C . SER A 1 94 ? 2.459 9.116 -15.671 1.00 89.75 94 SER A C 1
ATOM 739 O O . SER A 1 94 ? 1.556 9.894 -15.968 1.00 89.75 94 SER A O 1
ATOM 741 N N . GLY A 1 95 ? 2.305 8.179 -14.728 1.00 88.56 95 GLY A N 1
ATOM 742 C CA . GLY A 1 95 ? 1.044 7.886 -14.037 1.00 88.56 95 GLY A CA 1
ATOM 743 C C . GLY A 1 95 ? 0.101 6.957 -14.812 1.00 88.56 95 GLY A C 1
ATOM 744 O O . GLY A 1 95 ? -1.030 6.736 -14.382 1.00 88.56 95 GLY A O 1
ATOM 745 N N . ILE A 1 96 ? 0.548 6.414 -15.951 1.00 92.31 96 ILE A N 1
ATOM 746 C CA . ILE A 1 96 ? -0.190 5.394 -16.705 1.00 92.31 96 ILE A CA 1
ATOM 747 C C . ILE A 1 96 ? -0.051 4.057 -15.979 1.00 92.31 96 ILE A C 1
ATOM 749 O O . ILE A 1 96 ? 1.067 3.612 -15.724 1.00 92.31 96 ILE A O 1
ATOM 753 N N . ILE A 1 97 ? -1.175 3.413 -15.672 1.00 94.94 97 ILE A N 1
ATOM 754 C CA . ILE A 1 97 ? -1.198 2.063 -15.104 1.00 94.94 97 ILE A CA 1
ATOM 755 C C . ILE A 1 97 ? -0.788 1.077 -16.203 1.00 94.94 97 ILE A C 1
ATOM 757 O O . ILE A 1 97 ? -1.413 1.041 -17.260 1.00 94.94 97 ILE A O 1
ATOM 761 N N . LEU A 1 98 ? 0.266 0.304 -15.951 1.00 95.56 98 LEU A N 1
ATOM 762 C CA . LEU A 1 98 ? 0.790 -0.706 -16.875 1.00 95.56 98 LEU A CA 1
ATOM 763 C C . LEU A 1 98 ? 0.307 -2.108 -16.504 1.00 95.56 98 LEU A C 1
ATOM 765 O O . LEU A 1 98 ? -0.078 -2.886 -17.370 1.00 95.56 98 LEU A O 1
ATOM 769 N N . TYR A 1 99 ? 0.284 -2.406 -15.204 1.00 96.81 99 TYR A N 1
ATOM 770 C CA . TYR A 1 99 ? -0.093 -3.713 -14.673 1.00 96.81 99 TYR A CA 1
ATOM 771 C C . TYR A 1 99 ? -1.012 -3.542 -13.484 1.00 96.81 99 TYR A C 1
ATOM 773 O O . TYR A 1 99 ? -0.829 -2.614 -12.696 1.00 96.81 99 TYR A O 1
ATOM 781 N N . HIS A 1 100 ? -1.980 -4.435 -13.332 1.00 96.62 100 HIS A N 1
ATOM 782 C CA . HIS A 1 100 ? -2.935 -4.378 -12.235 1.00 96.62 100 HIS A CA 1
ATOM 783 C C . HIS A 1 100 ? -3.626 -5.729 -12.021 1.00 96.62 100 HIS A C 1
ATOM 785 O O . HIS A 1 100 ? -3.721 -6.550 -12.934 1.00 96.62 100 HIS A O 1
ATOM 791 N N . ASN A 1 101 ? -4.157 -5.944 -10.819 1.00 96.06 101 ASN A N 1
ATOM 792 C CA . ASN A 1 101 ? -5.153 -6.986 -10.569 1.00 96.06 101 ASN A CA 1
ATOM 793 C C . ASN A 1 101 ? -6.529 -6.588 -11.151 1.00 96.06 101 ASN A C 1
ATOM 795 O O . ASN A 1 101 ? -6.717 -5.476 -11.652 1.00 96.06 101 ASN A O 1
ATOM 799 N N . GLN A 1 102 ? -7.514 -7.486 -11.075 1.00 92.06 102 GLN A N 1
ATOM 800 C CA . GLN A 1 102 ? -8.847 -7.272 -11.658 1.00 92.06 102 GLN A CA 1
ATOM 801 C C . GLN A 1 102 ? -9.535 -5.972 -11.213 1.00 92.06 102 GLN A C 1
ATOM 803 O O . GLN A 1 102 ? -10.039 -5.232 -12.056 1.00 92.06 102 GLN A O 1
ATOM 808 N N . GLU A 1 103 ? -9.547 -5.682 -9.913 1.00 91.69 103 GLU A N 1
ATOM 809 C CA . GLU A 1 103 ? -10.204 -4.501 -9.351 1.00 91.69 103 GLU A CA 1
ATOM 810 C C . GLU A 1 103 ? -9.160 -3.530 -8.801 1.00 91.69 103 GLU A C 1
ATOM 812 O O . GLU A 1 103 ? -8.368 -3.882 -7.929 1.00 91.69 103 GLU A O 1
ATOM 817 N N . HIS A 1 104 ? -9.145 -2.304 -9.320 1.00 91.94 104 HIS A N 1
ATOM 818 C CA . HIS A 1 104 ? -8.183 -1.277 -8.935 1.00 91.94 104 HIS A CA 1
ATOM 819 C C . HIS A 1 104 ? -8.796 0.124 -9.074 1.00 91.94 104 HIS A C 1
ATOM 821 O O . HIS A 1 104 ? -9.693 0.334 -9.900 1.00 91.94 104 HIS A O 1
ATOM 827 N N . PRO A 1 105 ? -8.321 1.111 -8.293 1.00 90.19 105 PRO A N 1
ATOM 828 C CA . PRO A 1 105 ? -8.793 2.481 -8.418 1.00 90.19 105 PRO A CA 1
ATOM 829 C C . PRO A 1 105 ? -8.283 3.106 -9.724 1.00 90.19 105 PRO A C 1
ATOM 831 O O . PRO A 1 105 ? -7.087 3.085 -10.011 1.00 90.19 105 PRO A O 1
ATOM 834 N N . GLN A 1 106 ? -9.186 3.702 -10.503 1.00 86.69 106 GLN A N 1
ATOM 835 C CA . GLN A 1 106 ? -8.821 4.452 -11.706 1.00 86.69 106 GLN A CA 1
ATOM 836 C C . GLN A 1 106 ? -8.179 5.783 -11.319 1.00 86.69 106 GLN A C 1
ATOM 838 O O . GLN A 1 106 ? -8.795 6.560 -10.594 1.00 86.69 106 GLN A O 1
ATOM 843 N N . THR A 1 107 ? -6.984 6.090 -11.835 1.00 80.19 107 THR A N 1
ATOM 844 C CA . THR A 1 107 ? -6.220 7.304 -11.480 1.00 80.19 107 THR A CA 1
ATOM 845 C C . THR A 1 107 ? -7.023 8.603 -11.641 1.00 80.19 107 THR A C 1
ATOM 847 O O . THR A 1 107 ? -6.853 9.530 -10.855 1.00 80.19 107 THR A O 1
ATOM 850 N N . SER A 1 108 ? -7.936 8.672 -12.615 1.00 81.94 108 SER A N 1
ATOM 851 C CA . SER A 1 108 ? -8.808 9.831 -12.868 1.00 81.94 108 SER A CA 1
ATOM 852 C C . SER A 1 108 ? -9.946 10.010 -11.853 1.00 81.94 108 SER A C 1
ATOM 854 O O . SER A 1 108 ? -10.559 11.076 -11.801 1.00 81.94 108 SER A O 1
ATOM 856 N N . GLU A 1 109 ? -10.246 8.986 -11.055 1.00 84.88 109 GLU A N 1
ATOM 857 C CA . GLU A 1 109 ? -11.370 8.960 -10.114 1.00 84.88 109 GLU A CA 1
ATOM 858 C C . GLU A 1 109 ? -10.933 9.020 -8.651 1.00 84.88 109 GLU A C 1
ATOM 860 O O . GLU A 1 109 ? -11.783 8.956 -7.757 1.00 84.88 109 GLU A O 1
ATOM 865 N N . VAL A 1 110 ? -9.628 9.157 -8.401 1.00 90.19 110 VAL A N 1
ATOM 866 C CA . VAL A 1 110 ? -9.078 9.209 -7.049 1.00 90.19 110 VAL A CA 1
ATOM 867 C C . VAL A 1 110 ? -8.698 10.630 -6.664 1.00 90.19 110 VAL A C 1
ATOM 869 O O . VAL A 1 110 ? -8.048 11.351 -7.418 1.00 90.19 110 VAL A O 1
ATOM 872 N N . THR A 1 111 ? -9.072 11.027 -5.452 1.00 93.56 111 THR A N 1
ATOM 873 C CA . THR A 1 111 ? -8.680 12.308 -4.859 1.00 93.56 111 THR A CA 1
ATOM 874 C C . THR A 1 111 ? -7.721 12.065 -3.704 1.00 93.56 111 THR A C 1
ATOM 876 O O . THR A 1 111 ? -7.962 11.203 -2.862 1.00 93.56 111 THR A O 1
ATOM 879 N N . TYR A 1 112 ? -6.634 12.828 -3.639 1.00 93.19 112 TYR A N 1
ATOM 880 C CA . TYR A 1 112 ? -5.725 12.783 -2.498 1.00 93.19 112 TYR A CA 1
ATOM 881 C C . TYR A 1 112 ? -6.376 13.429 -1.270 1.00 93.19 112 TYR A C 1
ATOM 883 O O . TYR A 1 112 ? -6.821 14.575 -1.332 1.00 93.19 112 TYR A O 1
ATOM 891 N N . VAL A 1 113 ? -6.412 12.702 -0.153 1.00 95.06 113 VAL A N 1
ATOM 892 C CA . VAL A 1 113 ? -6.996 13.171 1.114 1.00 95.06 113 VAL A CA 1
ATOM 893 C C . VAL A 1 113 ? -5.906 13.556 2.111 1.00 95.06 113 VAL A C 1
ATOM 895 O O . VAL A 1 113 ? -6.057 14.511 2.870 1.00 95.06 113 VAL A O 1
ATOM 898 N N . GLY A 1 114 ? -4.799 12.819 2.122 1.00 94.81 114 GLY A N 1
ATOM 899 C CA . GLY A 1 114 ? -3.690 13.028 3.045 1.00 94.81 114 GLY A CA 1
ATOM 900 C C . GLY A 1 114 ? -2.694 11.881 2.969 1.00 94.81 114 GLY A C 1
ATOM 901 O O . GLY A 1 114 ? -2.779 11.037 2.083 1.00 94.81 114 GLY A O 1
ATOM 902 N N . ASN A 1 115 ? -1.764 11.816 3.912 1.00 95.44 115 ASN A N 1
ATOM 903 C CA . ASN A 1 115 ? -0.772 10.752 3.971 1.00 95.44 115 ASN A CA 1
ATOM 904 C C . ASN A 1 115 ? -0.458 10.375 5.423 1.00 95.44 115 ASN A C 1
ATOM 906 O O . ASN A 1 115 ? -0.564 11.201 6.329 1.00 95.44 115 ASN A O 1
ATOM 910 N N . LEU A 1 116 ? -0.085 9.113 5.641 1.00 92.38 116 LEU A N 1
ATOM 911 C CA . LEU A 1 116 ? 0.442 8.639 6.927 1.00 92.38 116 LEU A CA 1
ATOM 912 C C . LEU A 1 116 ? 1.971 8.737 6.974 1.00 92.38 116 LEU A C 1
ATOM 914 O O . LEU A 1 116 ? 2.548 8.985 8.028 1.00 92.38 116 LEU A O 1
ATOM 918 N N . SER A 1 117 ? 2.617 8.544 5.827 1.00 93.25 117 SER A N 1
ATOM 919 C CA . SER A 1 117 ? 4.063 8.644 5.626 1.00 93.25 117 SER A CA 1
ATOM 920 C C . SER A 1 117 ? 4.335 9.097 4.180 1.00 93.25 117 SER A C 1
ATOM 922 O O . SER A 1 117 ? 3.379 9.269 3.422 1.00 93.25 117 SER A O 1
ATOM 924 N N . PRO A 1 118 ? 5.592 9.327 3.761 1.00 91.81 118 PRO A N 1
ATOM 925 C CA . PRO A 1 118 ? 5.907 9.642 2.362 1.00 91.81 118 PRO A CA 1
ATOM 926 C C . PRO A 1 118 ? 5.493 8.546 1.367 1.00 91.81 118 PRO A C 1
ATOM 928 O O . PRO A 1 118 ? 5.198 8.839 0.214 1.00 91.81 118 PRO A O 1
ATOM 931 N N . GLU A 1 119 ? 5.460 7.294 1.820 1.00 94.44 119 GLU A N 1
ATOM 932 C CA . GLU A 1 119 ? 5.150 6.116 1.000 1.00 94.44 119 GLU A CA 1
ATOM 933 C C . GLU A 1 119 ? 3.672 5.726 1.089 1.00 94.44 119 GLU A C 1
ATOM 935 O O . GLU A 1 119 ? 3.181 5.002 0.232 1.00 94.44 119 GLU A O 1
ATOM 940 N N . ILE A 1 120 ? 2.952 6.189 2.118 1.00 96.31 120 ILE A N 1
ATOM 941 C CA . ILE A 1 120 ? 1.569 5.785 2.389 1.00 96.31 120 ILE A CA 1
ATOM 942 C C . ILE A 1 120 ? 0.636 6.980 2.230 1.00 96.31 120 ILE A C 1
ATOM 944 O O . ILE A 1 120 ? 0.532 7.833 3.119 1.00 96.31 120 ILE A O 1
ATOM 948 N N . SER A 1 121 ? -0.093 6.993 1.121 1.00 96.06 121 SER A N 1
ATOM 949 C CA . SER A 1 121 ? -1.134 7.971 0.826 1.00 96.06 121 SER A CA 1
ATOM 950 C C . SER A 1 121 ? -2.508 7.475 1.276 1.00 96.06 121 SER A C 1
ATOM 952 O O . SER A 1 121 ? -2.800 6.282 1.282 1.00 96.06 121 SER A O 1
ATOM 954 N N . ILE A 1 122 ? -3.370 8.409 1.655 1.00 96.44 122 ILE A N 1
ATOM 955 C CA . ILE A 1 122 ? -4.793 8.194 1.897 1.00 96.44 122 ILE A CA 1
ATOM 956 C C . ILE A 1 122 ? -5.526 8.845 0.736 1.00 96.44 122 ILE A C 1
ATOM 958 O O . ILE A 1 122 ? -5.407 10.056 0.515 1.00 96.44 122 ILE A O 1
ATOM 962 N N . LEU A 1 123 ? -6.277 8.041 -0.001 1.00 95.38 123 LEU A N 1
ATOM 963 C CA . LEU A 1 123 ? -6.978 8.480 -1.195 1.00 95.38 123 LEU A CA 1
ATOM 964 C C . LEU A 1 123 ? -8.476 8.207 -1.050 1.00 95.38 123 LEU A C 1
ATOM 966 O O . LEU A 1 123 ? -8.878 7.300 -0.329 1.00 95.38 123 LEU A O 1
ATOM 970 N N . GLU A 1 124 ? -9.299 8.987 -1.738 1.00 95.44 124 GLU A N 1
ATOM 971 C CA . GLU A 1 124 ? -10.742 8.776 -1.847 1.00 95.44 124 GLU A CA 1
ATOM 972 C C . GLU A 1 124 ? -11.066 8.380 -3.285 1.00 95.44 124 GLU A C 1
ATOM 974 O O . GLU A 1 124 ? -10.850 9.168 -4.208 1.00 95.44 124 GLU A O 1
ATOM 979 N N . SER A 1 125 ? -11.559 7.159 -3.475 1.00 92.94 125 SER A N 1
ATOM 980 C CA . SER A 1 125 ? -11.998 6.629 -4.764 1.00 92.94 125 SER A CA 1
ATOM 981 C C . 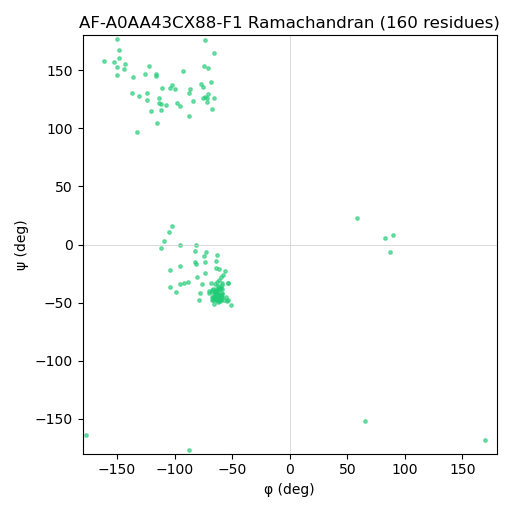SER A 1 125 ? -13.520 6.654 -4.851 1.00 92.94 125 SER A C 1
ATOM 983 O O . SER A 1 125 ? -14.208 6.238 -3.922 1.00 92.94 125 SER A O 1
ATOM 985 N N . LYS A 1 126 ? -14.071 7.057 -5.999 1.00 88.75 126 LYS A N 1
ATOM 986 C CA . LYS A 1 126 ? -15.526 6.988 -6.225 1.00 88.75 126 LYS A CA 1
ATOM 987 C C . LYS A 1 126 ? -16.080 5.563 -6.171 1.00 88.75 126 LYS A C 1
ATOM 989 O O . LYS A 1 126 ? -17.239 5.386 -5.809 1.00 88.75 126 LYS A O 1
ATOM 994 N N . THR A 1 127 ? -15.276 4.572 -6.548 1.00 88.56 127 THR A N 1
ATOM 995 C CA . THR A 1 127 ? -15.693 3.166 -6.640 1.00 88.56 127 THR A CA 1
ATOM 996 C C . THR A 1 127 ? -15.363 2.370 -5.383 1.00 88.56 127 THR A C 1
ATOM 998 O O . THR A 1 127 ? -16.132 1.497 -5.001 1.00 88.56 127 THR A O 1
ATOM 1001 N N . MET A 1 128 ? -14.248 2.690 -4.719 1.00 90.88 128 MET A N 1
ATOM 1002 C CA . MET A 1 128 ? -13.721 1.922 -3.579 1.00 90.88 128 MET A CA 1
ATOM 1003 C C . MET A 1 128 ? -13.800 2.672 -2.241 1.00 90.88 128 MET A C 1
ATOM 1005 O O . MET A 1 128 ? -13.419 2.127 -1.206 1.00 90.88 128 MET A O 1
ATOM 1009 N N . GLY A 1 129 ? -14.263 3.923 -2.249 1.00 93.00 129 GLY A N 1
ATOM 1010 C CA . GLY A 1 129 ? -14.250 4.805 -1.087 1.00 93.00 129 GLY A CA 1
ATOM 1011 C C . GLY A 1 129 ? -12.832 5.162 -0.642 1.00 93.00 129 GLY A C 1
ATOM 1012 O O . GLY A 1 129 ? -11.883 5.181 -1.435 1.00 93.00 129 GLY A O 1
ATOM 1013 N N . LYS A 1 130 ? -12.682 5.428 0.654 1.00 95.19 130 LYS A N 1
ATOM 1014 C CA . LYS A 1 130 ? -11.396 5.737 1.272 1.00 95.19 130 LYS A CA 1
ATOM 1015 C C . LYS A 1 130 ? -10.462 4.526 1.233 1.00 95.19 130 LYS A C 1
ATOM 1017 O O . LYS A 1 130 ? -10.788 3.457 1.749 1.00 95.19 130 LYS A O 1
ATOM 1022 N N . ILE A 1 131 ? -9.268 4.719 0.686 1.00 95.88 131 ILE A N 1
ATOM 1023 C CA . ILE A 1 131 ? -8.231 3.697 0.541 1.00 95.88 131 ILE A CA 1
ATOM 1024 C C . ILE A 1 131 ? -6.909 4.161 1.152 1.00 95.88 131 ILE A C 1
ATOM 1026 O O . ILE A 1 131 ? -6.553 5.341 1.109 1.00 95.88 131 ILE A O 1
ATOM 1030 N N . TYR A 1 132 ? -6.171 3.205 1.702 1.00 96.69 132 TYR A N 1
ATOM 1031 C CA . TYR A 1 132 ? -4.775 3.361 2.086 1.00 96.69 132 TYR A CA 1
ATOM 1032 C C . TYR A 1 132 ? -3.908 2.780 0.973 1.00 96.69 132 TYR A C 1
ATOM 1034 O O . TYR A 1 1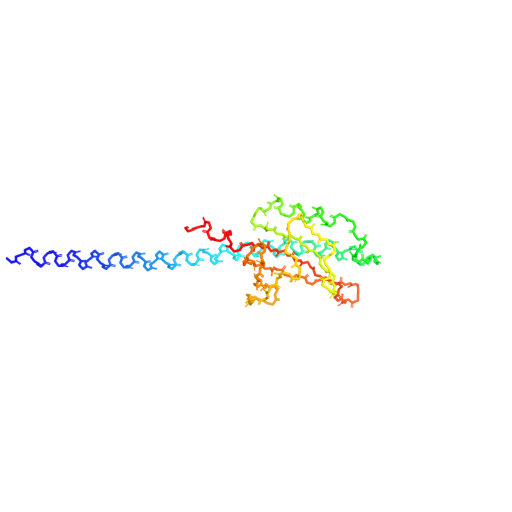32 ? -4.063 1.612 0.624 1.00 96.69 132 TYR A O 1
ATOM 1042 N N . ASP A 1 133 ? -3.029 3.598 0.406 1.00 96.19 133 ASP A N 1
ATOM 1043 C CA . ASP A 1 133 ? -2.219 3.280 -0.769 1.00 96.19 133 ASP A CA 1
ATOM 1044 C C . ASP A 1 133 ? -0.734 3.372 -0.423 1.00 96.19 133 ASP A C 1
ATOM 1046 O O . ASP A 1 133 ? -0.238 4.453 -0.101 1.00 96.19 133 ASP A O 1
ATOM 1050 N N . HIS A 1 134 ? -0.031 2.242 -0.467 1.00 97.19 134 HIS A N 1
ATOM 1051 C CA . HIS A 1 134 ? 1.415 2.189 -0.297 1.00 97.19 134 HIS A CA 1
ATOM 1052 C C . HIS A 1 134 ? 2.105 2.205 -1.664 1.00 97.19 134 HIS A C 1
ATOM 1054 O O . HIS A 1 134 ? 1.937 1.274 -2.453 1.00 97.19 134 HIS A O 1
ATOM 1060 N N . ALA A 1 135 ? 2.933 3.220 -1.909 1.00 96.06 135 ALA A N 1
ATOM 1061 C CA . ALA A 1 135 ? 3.648 3.432 -3.157 1.00 96.06 135 ALA A CA 1
ATOM 1062 C C . ALA A 1 135 ? 5.168 3.289 -2.975 1.00 96.06 135 ALA A C 1
ATOM 1064 O O . ALA A 1 135 ? 5.796 4.037 -2.227 1.00 96.06 135 ALA A O 1
ATOM 1065 N N . SER A 1 136 ? 5.779 2.366 -3.718 1.00 96.38 136 SER A N 1
ATOM 1066 C CA . SER A 1 136 ? 7.233 2.189 -3.794 1.00 96.38 136 SER A CA 1
ATOM 1067 C C . SER A 1 136 ? 7.749 2.521 -5.183 1.00 96.38 136 SER A C 1
ATOM 1069 O O . SER A 1 136 ? 7.292 1.951 -6.169 1.00 96.38 136 SER A O 1
ATOM 1071 N N . LEU A 1 137 ? 8.728 3.418 -5.265 1.00 96.38 137 LEU A N 1
ATOM 1072 C CA . LEU A 1 137 ? 9.345 3.813 -6.531 1.00 96.38 137 LEU A CA 1
ATOM 1073 C C . LEU A 1 137 ? 10.160 2.657 -7.127 1.00 96.38 137 LEU A C 1
ATOM 1075 O O . LEU A 1 137 ? 10.858 1.953 -6.393 1.00 96.38 137 LEU A O 1
ATOM 1079 N N . LEU A 1 138 ? 10.073 2.499 -8.446 1.00 96.31 138 LEU A N 1
ATOM 1080 C CA . LEU A 1 138 ? 10.875 1.581 -9.255 1.00 96.31 138 LEU A CA 1
ATOM 1081 C C . LEU A 1 138 ? 12.008 2.351 -9.926 1.00 96.31 138 LEU A C 1
ATOM 1083 O O . LEU A 1 138 ? 11.761 3.409 -10.517 1.00 96.31 138 LEU A O 1
ATOM 1087 N N . TYR A 1 139 ? 13.212 1.796 -9.872 1.00 94.69 139 TYR A N 1
ATOM 1088 C CA . TYR A 1 139 ? 14.421 2.394 -10.424 1.00 94.69 139 TYR A CA 1
ATOM 1089 C C . TYR A 1 139 ? 14.999 1.548 -11.562 1.00 94.69 139 TYR A C 1
ATOM 1091 O O . TYR A 1 139 ? 14.922 0.320 -11.541 1.00 94.69 139 TYR A O 1
ATOM 1099 N N . ASP A 1 140 ? 15.571 2.212 -12.565 1.00 92.44 140 ASP A N 1
ATOM 1100 C CA . ASP A 1 140 ? 16.404 1.559 -13.576 1.00 92.44 140 ASP A CA 1
ATOM 1101 C C . ASP A 1 140 ? 17.877 1.462 -13.138 1.00 92.44 140 ASP A C 1
ATOM 1103 O O . ASP A 1 140 ? 18.259 1.863 -12.039 1.00 92.44 140 ASP A O 1
ATOM 1107 N N . TYR A 1 141 ? 18.727 0.947 -14.029 1.00 89.88 141 TYR A N 1
ATOM 1108 C CA . TYR A 1 141 ? 20.165 0.794 -13.791 1.00 89.88 141 TYR A CA 1
ATOM 1109 C C . TYR A 1 141 ? 20.932 2.118 -13.591 1.00 89.88 141 TYR A C 1
ATOM 1111 O O . TYR A 1 141 ? 22.082 2.082 -13.159 1.00 89.88 141 TYR A O 1
ATOM 1119 N N . ASN A 1 142 ? 20.334 3.271 -13.916 1.00 91.31 142 ASN A N 1
ATOM 1120 C CA . ASN A 1 142 ? 20.909 4.605 -13.722 1.00 91.31 142 ASN A CA 1
ATOM 1121 C C . ASN A 1 142 ? 20.325 5.321 -12.489 1.00 91.31 142 ASN A C 1
ATOM 1123 O O . ASN A 1 142 ? 20.418 6.548 -12.407 1.00 91.31 142 ASN A O 1
ATOM 1127 N N . ASP A 1 143 ? 19.661 4.600 -11.578 1.00 91.81 143 ASP A N 1
ATOM 1128 C CA . ASP A 1 143 ? 18.918 5.165 -10.444 1.00 91.81 143 ASP A CA 1
ATOM 1129 C C . ASP A 1 143 ? 17.801 6.144 -10.863 1.00 91.81 143 ASP A C 1
ATOM 1131 O O . ASP A 1 143 ? 17.353 6.995 -10.085 1.00 91.81 143 ASP A O 1
ATOM 1135 N N . LYS A 1 144 ? 17.303 6.041 -12.101 1.00 93.75 144 LYS A N 1
ATOM 1136 C CA . LYS A 1 144 ? 16.197 6.871 -12.574 1.00 93.75 144 LYS A CA 1
ATOM 1137 C C . LYS A 1 144 ? 14.873 6.215 -12.211 1.00 93.75 144 LYS A C 1
ATOM 1139 O O . LYS A 1 144 ? 14.654 5.034 -12.465 1.00 93.75 144 LYS A O 1
ATOM 1144 N N . VAL A 1 145 ? 13.947 7.013 -11.681 1.00 95.38 145 VAL A N 1
ATOM 1145 C CA . VAL A 1 145 ? 12.576 6.561 -11.420 1.00 95.38 145 VAL A CA 1
ATOM 1146 C C . VAL A 1 145 ? 11.865 6.288 -12.745 1.00 95.38 145 VAL A C 1
ATOM 1148 O O . VAL A 1 145 ? 11.626 7.206 -13.533 1.00 95.38 145 VAL A O 1
ATOM 1151 N N . VAL A 1 146 ? 11.492 5.033 -12.969 1.00 95.19 146 VAL A N 1
ATOM 1152 C CA . VAL A 1 146 ? 10.774 4.588 -14.176 1.00 95.19 146 VAL A CA 1
ATOM 1153 C C . VAL A 1 146 ? 9.292 4.341 -13.926 1.00 95.19 146 VAL A C 1
ATOM 1155 O O . VAL A 1 146 ? 8.483 4.451 -14.848 1.00 95.19 146 VAL A O 1
ATOM 1158 N N . GLY A 1 147 ? 8.912 4.113 -12.671 1.00 95.62 147 GLY A N 1
ATOM 1159 C CA . GLY A 1 147 ? 7.534 3.876 -12.271 1.00 95.62 147 GLY A CA 1
ATOM 1160 C C . GLY A 1 147 ? 7.394 3.721 -10.767 1.00 95.62 147 GLY A C 1
ATOM 1161 O O . GLY A 1 147 ? 8.290 4.087 -10.002 1.00 95.62 147 GLY A O 1
ATOM 1162 N N . ARG A 1 148 ? 6.262 3.175 -10.334 1.00 96.06 148 ARG A N 1
ATOM 1163 C CA . ARG A 1 148 ? 6.038 2.804 -8.938 1.00 96.06 148 ARG A CA 1
ATOM 1164 C C . ARG A 1 148 ? 5.086 1.623 -8.815 1.00 96.06 148 ARG A C 1
ATOM 1166 O O . ARG A 1 148 ? 4.136 1.496 -9.582 1.00 96.06 148 ARG A O 1
ATOM 1173 N N . VAL A 1 149 ? 5.342 0.798 -7.811 1.00 97.38 149 VAL A N 1
ATOM 1174 C CA . VAL A 1 149 ? 4.456 -0.267 -7.345 1.00 97.38 149 VAL A CA 1
ATOM 1175 C C . VAL A 1 149 ? 3.497 0.329 -6.329 1.00 97.38 149 VAL A C 1
ATOM 1177 O O . VAL A 1 149 ? 3.939 0.998 -5.396 1.00 97.38 149 VAL A O 1
ATOM 1180 N N . ARG A 1 150 ? 2.204 0.078 -6.494 1.00 96.75 150 ARG A N 1
ATOM 1181 C CA . ARG A 1 150 ? 1.145 0.542 -5.601 1.00 96.75 150 ARG A CA 1
ATOM 1182 C C . ARG A 1 150 ? 0.346 -0.646 -5.108 1.00 96.75 150 ARG A C 1
ATOM 1184 O O . ARG A 1 150 ? -0.151 -1.443 -5.900 1.00 96.75 150 ARG A O 1
ATOM 1191 N N . ILE A 1 151 ? 0.256 -0.781 -3.794 1.00 97.38 151 ILE A N 1
ATOM 1192 C CA . ILE A 1 151 ? -0.530 -1.823 -3.140 1.00 97.38 151 ILE A CA 1
ATOM 1193 C C . ILE A 1 151 ? -1.376 -1.149 -2.079 1.00 97.38 151 ILE A C 1
ATOM 1195 O O . ILE A 1 151 ? -0.852 -0.422 -1.231 1.00 97.38 151 ILE A O 1
ATOM 1199 N N . GLY A 1 152 ? -2.679 -1.398 -2.112 1.00 96.12 152 GLY A N 1
ATOM 1200 C CA . GLY A 1 152 ? -3.596 -0.703 -1.229 1.00 96.12 152 GLY A CA 1
ATOM 1201 C C . GLY A 1 152 ? -4.806 -1.515 -0.816 1.00 96.12 152 GLY A C 1
ATOM 1202 O O . GLY A 1 152 ? -5.105 -2.582 -1.355 1.00 96.12 152 GLY A O 1
ATOM 1203 N N . PHE A 1 153 ? -5.502 -0.985 0.183 1.00 96.50 153 PHE A N 1
ATOM 1204 C CA . PHE A 1 153 ? -6.700 -1.590 0.744 1.00 96.50 153 PHE A CA 1
ATOM 1205 C C . PHE A 1 153 ? -7.747 -0.550 1.140 1.00 96.50 153 PHE A C 1
ATOM 1207 O O . PHE A 1 153 ? -7.427 0.609 1.416 1.00 96.50 153 PHE A O 1
ATOM 1214 N N . GLN A 1 154 ? -9.008 -0.978 1.173 1.00 95.31 154 GLN A N 1
ATOM 1215 C CA . GLN A 1 154 ? -10.149 -0.147 1.554 1.00 95.31 154 GLN A CA 1
ATOM 1216 C C . GLN A 1 154 ? -10.248 0.041 3.074 1.00 95.31 154 GLN A C 1
ATOM 1218 O O . GLN A 1 154 ? -10.136 -0.911 3.847 1.00 95.31 154 GLN A O 1
ATOM 1223 N N . ASP A 1 155 ? -10.561 1.262 3.513 1.00 94.12 155 ASP A N 1
ATOM 1224 C CA . ASP A 1 155 ? -10.859 1.598 4.916 1.00 94.12 155 ASP A CA 1
ATOM 1225 C C . ASP A 1 155 ? -12.044 0.781 5.460 1.00 94.12 155 ASP A C 1
ATOM 1227 O O . ASP A 1 155 ? -12.088 0.470 6.648 1.00 94.12 155 ASP A O 1
ATOM 1231 N N . GLN A 1 156 ? -12.956 0.339 4.585 1.00 91.56 156 GLN A N 1
ATOM 1232 C CA . GLN A 1 156 ? -14.085 -0.527 4.935 1.00 91.56 156 GLN A CA 1
ATOM 1233 C C . GLN A 1 156 ? -13.659 -1.808 5.671 1.00 91.56 156 GLN A C 1
ATOM 1235 O O . GLN A 1 156 ? -14.378 -2.258 6.564 1.00 91.56 156 GLN A O 1
ATOM 1240 N N . ILE A 1 157 ? -12.482 -2.361 5.362 1.00 89.94 157 ILE A N 1
ATOM 1241 C CA . ILE A 1 157 ? -11.943 -3.556 6.030 1.00 89.94 157 ILE A CA 1
ATOM 1242 C C . ILE A 1 157 ? -11.684 -3.278 7.518 1.00 89.94 157 ILE A C 1
ATOM 1244 O O . ILE A 1 157 ? -11.880 -4.149 8.363 1.00 89.94 157 ILE A O 1
ATOM 1248 N N . LEU A 1 158 ? -11.317 -2.042 7.865 1.00 88.38 158 LEU A N 1
ATOM 1249 C CA . LEU A 1 158 ? -11.092 -1.626 9.250 1.00 88.38 158 LEU A CA 1
ATOM 1250 C C . LEU A 1 158 ? -12.401 -1.476 10.036 1.00 88.38 158 LEU A C 1
ATOM 1252 O O . LEU A 1 158 ? -12.391 -1.584 11.261 1.00 88.38 158 LEU A O 1
ATOM 1256 N N . ASN A 1 159 ? -13.517 -1.228 9.346 1.00 79.75 159 ASN A N 1
ATOM 1257 C CA . ASN A 1 159 ? -14.828 -1.019 9.964 1.00 79.75 159 ASN A CA 1
ATOM 1258 C C . ASN A 1 159 ? -15.544 -2.334 10.308 1.00 79.75 159 ASN A C 1
ATOM 1260 O O . ASN A 1 159 ? -16.473 -2.315 11.102 1.00 79.75 159 ASN A O 1
ATOM 1264 N N . GLN A 1 160 ? -15.106 -3.478 9.769 1.00 67.50 160 GLN A N 1
ATOM 1265 C CA . GLN A 1 160 ? -15.664 -4.795 10.118 1.00 67.50 160 GLN A CA 1
ATOM 1266 C C . GLN A 1 160 ? -15.254 -5.290 11.517 1.00 67.50 160 GLN A C 1
ATOM 1268 O O . GLN A 1 160 ? -15.728 -6.330 11.968 1.00 67.50 160 GLN A O 1
ATOM 1273 N N . LEU A 1 161 ? -14.353 -4.575 12.194 1.00 59.88 161 LEU A N 1
ATOM 1274 C CA . LEU A 1 161 ? -13.763 -4.977 13.472 1.00 59.88 161 LEU A CA 1
ATOM 1275 C C . LEU A 1 161 ? -14.471 -4.377 14.698 1.00 59.88 161 LEU A C 1
ATOM 1277 O O . LEU A 1 161 ?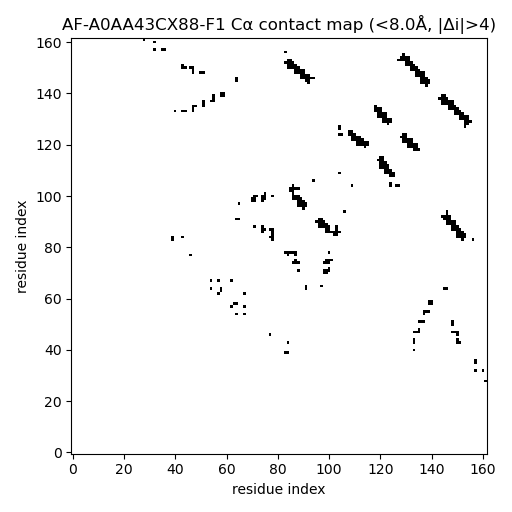 -14.037 -4.643 15.821 1.00 59.88 161 LEU A O 1
ATOM 1281 N N . VAL A 1 162 ? -15.515 -3.564 14.496 1.00 50.28 162 VAL A N 1
ATOM 1282 C CA . VAL A 1 162 ? -16.248 -2.836 15.549 1.00 50.28 162 VAL A CA 1
ATOM 1283 C C . VAL A 1 162 ? -17.741 -3.108 15.459 1.00 50.28 162 VAL A C 1
ATOM 1285 O O . VAL A 1 162 ? -18.283 -3.023 14.337 1.00 50.28 162 VAL A O 1
#

pLDDT: mean 92.2, std 7.9, range [50.28, 97.5]

Solvent-accessible surface area (backbone atoms only — not comparable to full-atom values): 8798 Å² total; per-residue (Å²): 122,68,71,61,54,57,51,50,51,54,50,52,51,50,51,52,52,50,50,52,50,52,53,51,49,53,52,50,52,56,51,50,47,49,54,51,52,52,52,52,50,53,50,38,49,52,51,44,54,55,50,46,55,56,51,33,58,48,31,60,75,70,48,56,84,89,75,60,80,66,50,30,59,50,24,36,49,52,31,71,75,34,78,75,39,56,29,25,35,32,26,38,66,86,66,50,76,73,33,44,23,95,54,67,84,55,77,91,53,50,43,86,74,51,62,86,50,100,45,28,40,30,33,38,27,84,88,66,40,49,29,46,37,39,51,44,81,32,48,42,82,81,72,43,74,54,24,31,37,36,30,26,26,44,52,68,70,61,55,75,78,112

Mean predicted aligned error: 5.57 Å

Sequence (162 aa):
MKNSLERRILIFSLLALTLTIAVNTGFNVESFRRSYRDGILHRAHTFATALKSQVEAVILLGLPLDEIDGISERCQDIVNNDHQISYCLIEASSGIILYHNQEHPQTSEVTYVGNLSPEISILESKTMGKIYDHASLLYDYNDKVVGRVRIGFQDQILNQLV

Foldseek 3Di:
DVVVVVVVVVVVVVVVVVVVVVVVVVVVLVVVLVVVVVVVVVLLVVLQVVLLVVQQVVLQVVDASLPDPDSQVSFQVSCVVDVQWPWKFKAFPVRHTRHIYPDDADPVQKDFDAAPDPQWTWIAGPVQGTKIKGWDFHAHPVRDGTIIIIIMGGSVVSVVSD

Secondary structure (DSSP, 8-state):
-HHHHHHHHHHHHHHHHHHHHHHHHHHHHHHHHHHHHHHHHHHHHHHHHHHHHHHHHHHTTT--GGG-TTHHHHHHHHHHH-TT--EEEEEETTS-EEEE-SS---GGGEEEEEESSSSEEEEEETTTEEEEEEEEEEE-TTS-EEEEEEEEEETHHHHTT-

Nearest PDB structures (foldseek):
  6e09-assembly2_B  TM=4.093E-01  e=4.242E-03  Helicobacter pylori SS1
  1vb6-assembly1_A  TM=5.074E-01  e=5.845E-01  Escherichia coli K-12
  8b6a-assembly1_A  TM=5.086E-01  e=5.151E-01  Bacteroides fragilis NCTC 9343
  4gbs-assembly2_B  TM=4.153E-01  e=1.328E+00  Bacteroides fragilis NCTC 9343
  4gbs-assembly1_A  TM=4.315E-01  e=1.940E+00  Bacteroides fragilis NCTC 9343

Radius of gyration: 23.15 Å; Cα contacts (8 Å, |Δi|>4): 236; chains: 1; bounding box: 55×28×77 Å